Protein AF-A0AAD9ZYX7-F1 (afdb_monomer_lite)

Foldseek 3Di:
DDFPQDDPNATPDPDDDDPVNCVVLVVVLVVVLVVCVPPPDDPVRSVVVNVVCVVVSVCVRCVPPDDDDD

Organism: NCBI:txid43782

pLDDT: mean 82.01, std 8.67, range [44.78, 92.25]

Radius of gyration: 15.01 Å; chains: 1; bounding box: 33×29×35 Å

Secondary structure (DSSP, 8-state):
-----EETTEE---S---GGGGHHHHHHHHHHHHHHTTS---HHHHHHHHHHHHHHHHHHHHTTSPPPP-

Sequence (70 aa):
SKNLGNYLGVPLIHGRITKETYKEIIEKTQSKLGNWKSAPLSFTGMCTLIKSVTSALPIYVMQSTKLASE

Structure (mmCIF, N/CA/C/O backbone):
data_AF-A0AAD9ZYX7-F1
#
_entry.id   AF-A0AAD9ZYX7-F1
#
loop_
_atom_site.group_PDB
_atom_site.id
_atom_site.type_symbol
_atom_site.label_atom_id
_atom_site.label_alt_id
_atom_site.label_comp_id
_atom_site.label_asym_id
_atom_site.label_entity_id
_atom_site.label_seq_id
_atom_site.pdbx_PDB_ins_code
_atom_site.Cartn_x
_atom_site.Cartn_y
_atom_site.Cartn_z
_atom_site.occupancy
_atom_site.B_iso_or_equiv
_atom_site.auth_seq_id
_atom_site.auth_comp_id
_atom_site.auth_asym_id
_atom_site.auth_atom_id
_atom_site.pdbx_PDB_model_num
ATOM 1 N N . SER A 1 1 ? -18.965 -7.271 20.225 1.00 44.78 1 SER A N 1
ATOM 2 C CA . SER A 1 1 ? -19.460 -7.295 18.837 1.00 44.78 1 SER A CA 1
ATOM 3 C C . SER A 1 1 ? -18.335 -7.817 17.959 1.00 44.78 1 SER A C 1
ATOM 5 O O . SER A 1 1 ? -17.279 -7.199 17.929 1.00 44.78 1 SER A O 1
ATOM 7 N N . LYS A 1 2 ? -18.477 -9.036 17.426 1.00 56.75 2 LYS A N 1
ATOM 8 C CA . LYS A 1 2 ? -17.436 -9.744 16.661 1.00 56.75 2 LYS A CA 1
ATOM 9 C C . LYS A 1 2 ? -17.377 -9.145 15.252 1.00 56.75 2 LYS A C 1
ATOM 11 O O . LYS A 1 2 ? -18.424 -8.964 14.644 1.00 56.75 2 LYS A O 1
ATOM 16 N N . ASN A 1 3 ? -16.176 -8.815 14.779 1.00 66.31 3 ASN A N 1
ATOM 17 C CA . ASN A 1 3 ? -15.923 -8.253 13.448 1.00 66.31 3 ASN A CA 1
ATOM 18 C C . ASN A 1 3 ? -16.727 -8.992 12.361 1.00 66.31 3 ASN A C 1
ATOM 20 O O . ASN A 1 3 ? -16.756 -10.222 12.367 1.00 66.31 3 ASN A O 1
ATOM 24 N N . LEU A 1 4 ? -17.343 -8.259 11.427 1.00 78.19 4 LEU A N 1
ATOM 25 C CA . LEU A 1 4 ? -18.238 -8.807 10.391 1.00 78.19 4 LEU A CA 1
ATOM 26 C C . LEU A 1 4 ? -17.491 -9.575 9.276 1.00 78.19 4 LEU A C 1
ATOM 28 O O . LEU A 1 4 ? -18.086 -9.948 8.269 1.00 78.19 4 LEU A O 1
ATOM 32 N N . GLY A 1 5 ? -16.193 -9.834 9.457 1.00 81.25 5 GLY A N 1
ATOM 33 C CA . GLY A 1 5 ? -15.333 -10.491 8.477 1.00 81.25 5 GLY A CA 1
ATOM 34 C C . GLY A 1 5 ? -14.910 -9.571 7.330 1.00 81.25 5 GLY A C 1
ATOM 35 O O . GLY A 1 5 ? -15.088 -8.355 7.385 1.00 81.25 5 GLY A O 1
ATOM 36 N N . ASN A 1 6 ? -14.324 -10.171 6.293 1.00 81.88 6 ASN A N 1
ATOM 37 C CA . ASN A 1 6 ? -13.888 -9.474 5.085 1.00 81.88 6 ASN A CA 1
ATOM 38 C C . ASN A 1 6 ? -14.863 -9.772 3.941 1.00 81.88 6 ASN A C 1
ATOM 40 O O . ASN A 1 6 ? -15.103 -10.935 3.623 1.00 81.88 6 ASN A O 1
ATOM 44 N N . TYR A 1 7 ? -15.372 -8.732 3.285 1.00 85.69 7 TYR A N 1
ATOM 45 C CA . TYR A 1 7 ? -16.180 -8.840 2.073 1.00 85.69 7 TYR A CA 1
ATOM 46 C C . TYR A 1 7 ? -15.385 -8.320 0.879 1.00 85.69 7 TYR A C 1
ATOM 48 O O . TYR A 1 7 ? -14.882 -7.201 0.907 1.00 85.69 7 TYR A O 1
ATOM 56 N N . LEU A 1 8 ? -15.215 -9.150 -0.157 1.00 85.88 8 LEU A N 1
ATOM 57 C CA . LEU A 1 8 ? -14.397 -8.829 -1.341 1.00 85.88 8 LEU A CA 1
ATOM 58 C C . LEU A 1 8 ? -12.976 -8.328 -0.996 1.00 85.88 8 LEU A C 1
ATOM 60 O O . LEU A 1 8 ? -12.403 -7.484 -1.688 1.00 85.88 8 LEU A O 1
ATOM 64 N N . GLY A 1 9 ? -12.408 -8.842 0.101 1.00 80.62 9 GLY A N 1
ATOM 65 C CA . GLY A 1 9 ? -11.084 -8.457 0.598 1.00 80.62 9 GLY A CA 1
ATOM 66 C C . GLY A 1 9 ? -11.031 -7.134 1.371 1.00 80.62 9 GLY A C 1
ATOM 67 O O . GLY A 1 9 ? -9.933 -6.714 1.737 1.00 80.62 9 GLY A O 1
ATOM 68 N N . VAL A 1 10 ? -12.181 -6.505 1.632 1.00 83.00 10 VAL A N 1
ATOM 69 C CA . VAL A 1 10 ? -12.334 -5.286 2.437 1.00 83.00 10 VAL A CA 1
ATOM 70 C C . VAL A 1 10 ? -12.944 -5.650 3.796 1.00 83.00 10 VAL A C 1
ATOM 72 O O . VAL A 1 10 ? -13.957 -6.354 3.830 1.00 83.00 10 VAL A O 1
ATOM 75 N N . PRO A 1 11 ? -12.361 -5.212 4.926 1.00 81.62 11 PRO A N 1
ATOM 76 C CA . PRO A 1 11 ? -12.929 -5.489 6.239 1.00 81.62 11 PRO A CA 1
ATOM 77 C C . PRO A 1 11 ? -14.281 -4.791 6.406 1.00 81.62 11 PRO A C 1
ATOM 79 O O . PRO A 1 11 ? -14.407 -3.582 6.211 1.00 81.62 11 PRO A O 1
ATOM 82 N N . LEU A 1 12 ? -15.299 -5.555 6.803 1.00 82.50 12 LEU A N 1
ATOM 83 C CA . LEU A 1 12 ? -16.606 -5.024 7.168 1.00 82.50 12 LEU A CA 1
ATOM 84 C C . LEU A 1 12 ? -16.534 -4.468 8.593 1.00 82.50 12 LEU A C 1
ATOM 86 O O . LEU A 1 12 ? -16.635 -5.187 9.593 1.00 82.50 12 LEU A O 1
ATOM 90 N N . ILE A 1 13 ? -16.316 -3.159 8.686 1.00 78.62 13 ILE A N 1
ATOM 91 C CA . ILE A 1 13 ? -16.108 -2.473 9.959 1.00 78.62 13 ILE A CA 1
ATOM 92 C C . ILE A 1 13 ? -17.460 -2.015 10.514 1.00 78.62 13 ILE A C 1
ATOM 94 O O . ILE A 1 13 ? -18.119 -1.149 9.948 1.00 78.62 13 ILE A O 1
ATOM 98 N N . HIS A 1 14 ? -17.860 -2.580 11.653 1.00 75.38 14 HIS A N 1
ATOM 99 C CA . HIS A 1 14 ? -19.059 -2.173 12.403 1.00 75.38 14 HIS A CA 1
ATOM 100 C C . HIS A 1 14 ? -18.734 -1.246 13.593 1.00 75.38 14 HIS A C 1
ATOM 102 O O . HIS A 1 14 ? -19.615 -0.860 14.355 1.00 75.38 14 HIS A O 1
ATOM 108 N N . GLY A 1 15 ? -17.452 -0.935 13.801 1.00 77.31 15 GLY A N 1
ATOM 109 C CA . GLY A 1 15 ? -16.956 -0.179 14.950 1.00 77.31 15 GLY A CA 1
ATOM 110 C C . GLY A 1 15 ? -16.059 0.992 14.556 1.00 77.31 15 GLY A C 1
ATOM 111 O O . GLY A 1 15 ? -16.061 1.454 13.418 1.00 77.31 15 GLY A O 1
ATOM 112 N N . ARG A 1 16 ? -15.270 1.481 15.515 1.00 79.25 16 ARG A N 1
ATOM 113 C CA . ARG A 1 16 ? -14.304 2.557 15.275 1.00 79.25 16 ARG A CA 1
ATOM 114 C C . ARG A 1 16 ? -13.155 2.055 14.400 1.00 79.25 16 ARG A C 1
ATOM 116 O O . ARG A 1 16 ? -12.548 1.034 14.707 1.00 79.25 16 ARG A O 1
ATOM 123 N N . ILE A 1 17 ? -12.826 2.819 13.364 1.00 80.50 17 ILE A N 1
ATOM 124 C CA . ILE A 1 17 ? -11.650 2.575 12.527 1.00 80.50 17 ILE A CA 1
ATOM 125 C C . ILE A 1 17 ? -10.398 3.002 13.294 1.00 80.50 17 ILE A C 1
ATOM 127 O O . ILE A 1 17 ? -10.326 4.127 13.798 1.00 80.50 17 ILE A O 1
ATOM 131 N N . THR A 1 18 ? -9.411 2.114 13.378 1.00 82.62 18 THR A N 1
ATOM 132 C CA . THR A 1 18 ? -8.105 2.391 13.988 1.00 82.62 18 THR A CA 1
ATOM 133 C C . THR A 1 18 ? -6.983 2.172 12.977 1.00 82.62 18 THR A C 1
ATOM 135 O O . THR A 1 18 ? -7.204 1.701 11.861 1.00 82.62 1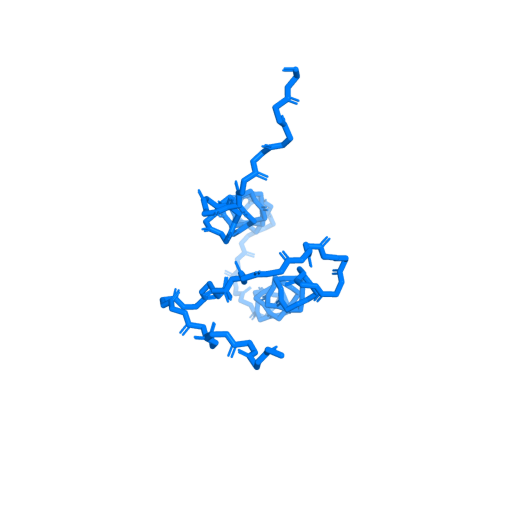8 THR A O 1
ATOM 138 N N . LYS A 1 19 ? -5.747 2.517 13.354 1.00 82.00 19 LYS A N 1
ATOM 139 C CA . LYS A 1 19 ? -4.573 2.278 12.501 1.00 82.00 19 LYS A CA 1
ATOM 140 C C . LYS A 1 19 ? -4.383 0.786 12.215 1.00 82.00 19 LYS A C 1
ATOM 142 O O . LYS A 1 19 ? -3.995 0.427 11.107 1.00 82.00 19 LYS A O 1
ATOM 147 N N . GLU A 1 20 ? -4.706 -0.080 13.177 1.00 82.69 20 GLU A N 1
ATOM 148 C CA . GLU A 1 20 ? -4.623 -1.533 13.009 1.00 82.69 20 GLU A CA 1
ATOM 149 C C . GLU A 1 20 ? -5.553 -2.043 11.905 1.00 82.69 20 GLU A C 1
ATOM 151 O O . GLU A 1 20 ? -5.199 -2.994 11.215 1.00 82.69 20 GLU A O 1
ATOM 156 N N . THR A 1 21 ? -6.695 -1.382 11.677 1.00 80.56 21 THR A N 1
ATOM 157 C CA . THR A 1 21 ? -7.649 -1.762 10.622 1.00 80.56 21 THR A CA 1
ATOM 158 C C . THR A 1 21 ? -7.023 -1.713 9.226 1.00 80.56 21 THR A C 1
ATOM 160 O O . THR A 1 21 ? -7.381 -2.500 8.355 1.00 80.56 21 THR A O 1
ATOM 163 N N . TYR A 1 22 ? -6.050 -0.822 9.0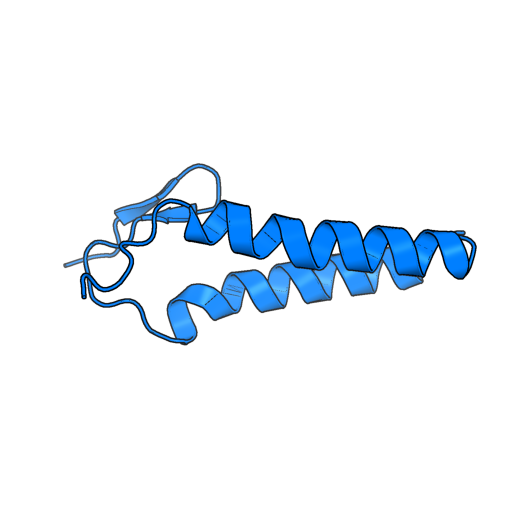16 1.00 81.69 22 TYR A N 1
ATOM 164 C CA . TYR A 1 22 ? -5.373 -0.639 7.731 1.00 81.69 22 TYR A CA 1
ATOM 165 C C . TYR A 1 22 ? -4.004 -1.325 7.646 1.00 81.69 22 TYR A C 1
ATOM 167 O O . TYR A 1 22 ? -3.371 -1.298 6.590 1.00 81.69 22 TYR A O 1
ATOM 175 N N . LYS A 1 23 ? -3.545 -1.980 8.721 1.00 86.50 23 LYS A N 1
ATOM 176 C CA . LYS A 1 23 ? -2.244 -2.666 8.755 1.00 86.50 23 LYS A CA 1
ATOM 177 C C . LYS A 1 23 ? -2.140 -3.751 7.678 1.00 86.50 23 LYS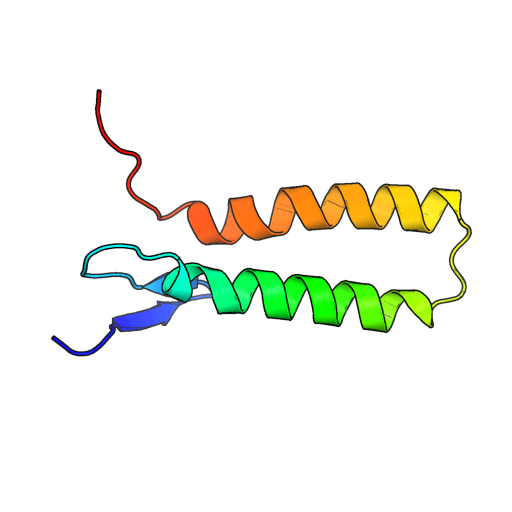 A C 1
ATOM 179 O O . LYS A 1 23 ? -1.132 -3.825 6.982 1.00 86.50 23 LYS A O 1
ATOM 184 N N . GLU A 1 24 ? -3.216 -4.505 7.467 1.00 82.00 24 GLU A N 1
ATOM 185 C CA . GLU A 1 24 ? -3.293 -5.548 6.436 1.00 82.00 24 GLU A CA 1
ATOM 186 C C . GLU A 1 24 ? -3.078 -4.984 5.015 1.00 82.00 24 GLU A C 1
ATOM 188 O O . GLU A 1 24 ? -2.480 -5.638 4.160 1.00 82.00 24 GLU A O 1
ATOM 193 N N . ILE A 1 25 ? -3.514 -3.747 4.745 1.00 84.69 25 ILE A N 1
ATOM 194 C CA . ILE A 1 25 ? -3.312 -3.089 3.442 1.00 84.69 25 ILE A CA 1
ATOM 195 C C . ILE A 1 25 ? -1.829 -2.801 3.218 1.00 84.69 25 ILE A C 1
ATOM 197 O O . ILE A 1 25 ? -1.307 -3.021 2.121 1.00 84.69 25 ILE A O 1
ATOM 201 N N . ILE A 1 26 ? -1.147 -2.314 4.257 1.00 87.38 26 ILE A N 1
ATOM 202 C CA . ILE A 1 26 ? 0.285 -2.009 4.209 1.00 87.38 26 ILE A CA 1
ATOM 203 C C . ILE A 1 26 ? 1.068 -3.295 3.941 1.00 87.38 26 ILE A C 1
ATOM 205 O O . ILE A 1 26 ? 1.885 -3.330 3.022 1.00 87.38 26 ILE A O 1
ATOM 209 N N . GLU A 1 27 ? 0.759 -4.369 4.667 1.00 89.31 27 GLU A N 1
ATOM 210 C CA . GLU A 1 27 ? 1.397 -5.679 4.494 1.00 89.31 27 GLU A CA 1
ATOM 211 C C . GLU A 1 27 ? 1.168 -6.248 3.083 1.00 89.31 27 GLU A C 1
ATOM 213 O O . GLU A 1 27 ? 2.118 -6.672 2.420 1.00 89.31 27 GLU A O 1
ATOM 218 N N . LYS A 1 28 ? -0.063 -6.176 2.553 1.00 85.50 28 LYS A N 1
ATOM 219 C CA . LYS A 1 28 ? -0.375 -6.582 1.167 1.00 85.50 28 LYS A CA 1
ATOM 220 C C . LYS A 1 28 ? 0.396 -5.764 0.134 1.00 85.50 28 LYS A C 1
ATOM 222 O O . LYS A 1 28 ? 0.862 -6.314 -0.865 1.00 85.50 28 LYS A O 1
ATOM 227 N N . THR A 1 29 ? 0.534 -4.460 0.363 1.00 85.69 29 THR A N 1
ATOM 228 C CA . THR A 1 29 ? 1.270 -3.558 -0.533 1.00 85.69 29 THR A CA 1
ATOM 229 C C . THR A 1 29 ? 2.758 -3.904 -0.532 1.00 85.69 29 THR A C 1
ATOM 231 O O . THR A 1 29 ? 3.349 -4.079 -1.596 1.00 85.69 29 THR A O 1
ATOM 234 N N . GLN A 1 30 ? 3.352 -4.100 0.648 1.00 88.81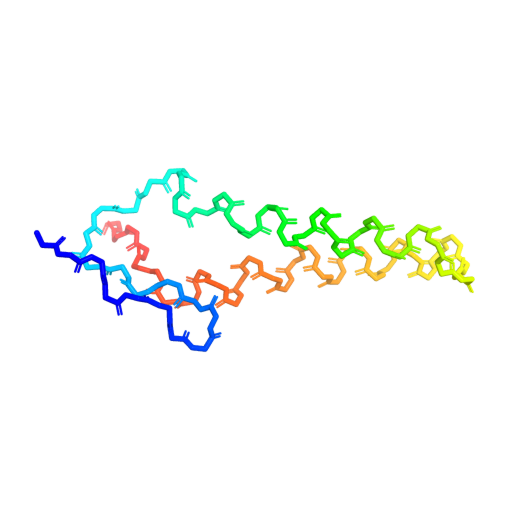 30 GLN A N 1
ATOM 235 C CA . GLN A 1 30 ? 4.750 -4.511 0.800 1.00 88.81 30 GLN A CA 1
ATOM 236 C C . GLN A 1 30 ? 5.027 -5.885 0.181 1.00 88.81 30 GLN A C 1
ATOM 238 O O . GLN A 1 30 ? 6.030 -6.047 -0.509 1.00 88.81 30 GLN A O 1
ATOM 243 N N . SER A 1 31 ? 4.123 -6.852 0.356 1.00 88.88 31 SER A N 1
ATOM 244 C CA . SER A 1 31 ? 4.238 -8.175 -0.266 1.00 88.88 31 SER A CA 1
ATOM 245 C C . SER A 1 31 ? 4.234 -8.090 -1.799 1.00 88.88 31 SER A C 1
ATOM 247 O O . SER A 1 31 ? 5.109 -8.659 -2.452 1.00 88.88 31 SER A O 1
ATOM 249 N N . LYS A 1 32 ? 3.317 -7.308 -2.391 1.00 85.38 32 LYS A N 1
ATOM 250 C CA . LYS A 1 32 ? 3.280 -7.076 -3.848 1.00 85.38 32 LYS A CA 1
ATOM 251 C C . LYS A 1 32 ? 4.561 -6.409 -4.359 1.00 85.38 32 LYS A C 1
ATOM 253 O O . LYS A 1 32 ? 5.115 -6.859 -5.358 1.00 85.38 32 LYS A O 1
ATOM 258 N N . LEU A 1 33 ? 5.053 -5.392 -3.651 1.00 84.94 33 LEU A N 1
ATOM 259 C CA . LEU A 1 33 ? 6.310 -4.705 -3.971 1.00 84.94 33 LEU A CA 1
ATOM 260 C C . LEU A 1 33 ? 7.517 -5.651 -3.905 1.00 84.94 33 LEU A C 1
ATOM 262 O O . LEU A 1 33 ? 8.354 -5.645 -4.807 1.00 84.94 33 LEU A O 1
ATOM 266 N N . GLY A 1 34 ? 7.587 -6.491 -2.869 1.00 85.25 34 GLY A N 1
ATOM 267 C CA . GLY A 1 34 ? 8.630 -7.504 -2.712 1.00 85.25 34 GLY A CA 1
ATOM 268 C C . GLY A 1 34 ? 8.645 -8.501 -3.869 1.00 85.25 34 GLY A C 1
ATOM 269 O O . GLY A 1 34 ? 9.705 -8.776 -4.428 1.00 85.25 34 GLY A O 1
ATOM 270 N N . ASN A 1 35 ? 7.469 -8.961 -4.300 1.00 83.12 35 ASN A N 1
ATOM 271 C CA . ASN A 1 35 ? 7.347 -9.873 -5.437 1.00 83.12 35 ASN A CA 1
ATOM 272 C C . ASN A 1 35 ? 7.802 -9.220 -6.754 1.00 83.12 35 ASN A C 1
ATOM 274 O O . ASN A 1 35 ? 8.454 -9.870 -7.569 1.00 83.12 35 ASN A O 1
ATOM 278 N N . TRP A 1 36 ? 7.541 -7.927 -6.968 1.00 79.81 36 TRP A N 1
ATOM 279 C CA . TRP A 1 36 ? 7.962 -7.231 -8.195 1.00 79.81 36 TRP A CA 1
ATOM 280 C C . TRP A 1 36 ? 9.437 -6.885 -8.260 1.00 79.81 36 TRP A C 1
ATOM 282 O O . TRP A 1 36 ? 9.966 -6.733 -9.357 1.00 79.81 36 TRP A O 1
ATOM 292 N N . LYS A 1 37 ? 10.123 -6.824 -7.117 1.00 73.06 37 LYS A N 1
ATOM 293 C CA . LYS A 1 37 ? 11.584 -6.709 -7.099 1.00 73.06 37 LYS A CA 1
ATOM 294 C C . LYS A 1 37 ? 12.258 -7.870 -7.846 1.00 73.06 37 LYS A C 1
ATOM 296 O O . LYS A 1 37 ? 13.355 -7.695 -8.359 1.00 73.06 37 LYS A O 1
ATOM 301 N N . SER A 1 38 ? 11.601 -9.031 -7.920 1.00 75.62 38 SER A N 1
ATOM 302 C CA . SER A 1 38 ? 12.086 -10.206 -8.656 1.00 75.62 38 SER A CA 1
ATOM 303 C C . SER A 1 38 ? 11.675 -10.249 -10.137 1.00 75.62 38 SER A C 1
ATOM 305 O O . SER A 1 38 ? 12.168 -11.096 -10.878 1.00 75.62 38 SER A O 1
ATOM 307 N N . ALA A 1 39 ? 10.788 -9.354 -10.589 1.00 76.62 39 ALA A N 1
ATOM 308 C CA . ALA A 1 39 ? 10.298 -9.342 -11.965 1.00 76.62 39 ALA A CA 1
ATOM 309 C C . ALA A 1 39 ? 11.276 -8.608 -12.908 1.00 76.62 39 ALA A C 1
ATOM 311 O O . ALA A 1 39 ? 11.836 -7.581 -12.516 1.00 76.62 39 ALA A O 1
ATOM 312 N N . PRO A 1 40 ? 11.449 -9.060 -14.168 1.00 78.56 40 PRO A N 1
ATOM 313 C CA . PRO A 1 40 ? 12.318 -8.413 -15.154 1.00 78.56 40 PRO A CA 1
ATOM 314 C C . PRO A 1 40 ? 11.647 -7.160 -15.748 1.00 78.56 40 PRO A C 1
ATOM 316 O O . PRO A 1 40 ? 11.331 -7.096 -16.933 1.00 78.56 40 PRO A O 1
ATOM 319 N N . LEU A 1 41 ? 11.372 -6.162 -14.909 1.00 80.88 41 LEU A N 1
ATOM 320 C CA . LEU A 1 41 ? 10.807 -4.876 -15.313 1.00 80.88 41 LEU A CA 1
ATOM 321 C C . LEU A 1 41 ? 11.920 -3.838 -15.472 1.00 80.88 41 LEU A C 1
ATOM 323 O O . LEU A 1 41 ? 12.871 -3.799 -14.693 1.00 80.88 41 LEU A O 1
ATOM 327 N N . SER A 1 42 ? 11.773 -2.942 -16.450 1.00 88.69 42 SER A N 1
ATOM 328 C CA . SER A 1 42 ? 12.622 -1.751 -16.527 1.00 88.69 42 SER A CA 1
ATOM 329 C C . SER A 1 42 ? 12.384 -0.845 -15.312 1.00 88.69 42 SER A C 1
ATOM 331 O O . SER A 1 42 ? 11.291 -0.832 -14.740 1.00 88.69 4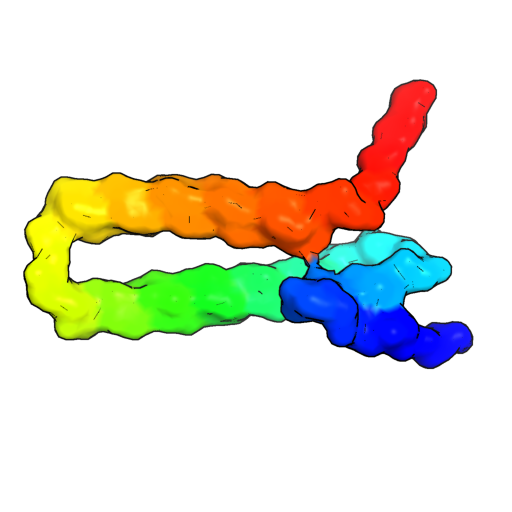2 SER A O 1
ATOM 333 N N . PHE A 1 43 ? 13.382 -0.041 -14.932 1.00 85.00 43 PHE A N 1
ATOM 334 C CA . PHE A 1 43 ? 13.272 0.876 -13.790 1.00 85.00 43 PHE A CA 1
ATOM 335 C C . PHE A 1 43 ? 12.071 1.829 -13.917 1.00 85.00 43 PHE A C 1
ATOM 337 O O . PHE A 1 43 ? 11.279 1.976 -12.988 1.00 85.00 43 PHE A O 1
ATOM 344 N N . THR A 1 44 ? 11.875 2.413 -15.103 1.00 90.25 44 THR A N 1
ATOM 345 C CA . THR A 1 44 ? 10.720 3.274 -15.396 1.00 90.25 44 THR A CA 1
ATOM 346 C C . THR A 1 44 ? 9.398 2.516 -15.280 1.00 90.25 44 THR A C 1
ATOM 348 O O . THR A 1 44 ? 8.455 3.024 -14.674 1.00 90.25 44 THR A O 1
ATOM 351 N N . GLY A 1 45 ? 9.326 1.290 -15.812 1.00 88.31 45 GLY A N 1
ATOM 352 C CA . GLY A 1 45 ? 8.133 0.446 -15.710 1.00 88.31 45 GLY A CA 1
ATOM 353 C C . GLY A 1 45 ? 7.788 0.102 -14.260 1.00 88.31 45 GLY A C 1
ATOM 354 O O . GLY A 1 45 ? 6.628 0.192 -13.861 1.00 88.31 45 GLY A O 1
ATOM 355 N N . MET A 1 46 ? 8.803 -0.198 -13.448 1.00 87.25 46 MET A N 1
ATOM 356 C CA . MET A 1 46 ? 8.649 -0.451 -12.018 1.00 87.25 46 MET A CA 1
ATOM 357 C C . MET A 1 46 ? 8.129 0.791 -11.283 1.00 87.25 46 MET A C 1
ATOM 359 O O . MET A 1 46 ? 7.136 0.697 -10.568 1.00 87.25 46 MET A O 1
ATOM 363 N N . CYS A 1 47 ? 8.721 1.968 -11.503 1.00 89.62 47 CYS A N 1
ATOM 364 C CA . CYS A 1 47 ? 8.260 3.221 -10.895 1.00 89.62 47 CYS A CA 1
ATOM 365 C C . CYS A 1 47 ? 6.794 3.534 -11.229 1.00 89.62 47 CYS A C 1
ATOM 367 O O . CYS A 1 47 ? 6.028 3.920 -10.344 1.00 89.62 47 CYS A O 1
ATOM 369 N N . THR A 1 48 ? 6.385 3.351 -12.485 1.00 92.25 48 THR A N 1
ATOM 370 C CA . THR A 1 48 ? 4.994 3.557 -12.915 1.00 92.25 48 THR A CA 1
ATOM 371 C C . THR A 1 48 ? 4.045 2.562 -12.250 1.00 92.25 48 THR A C 1
ATOM 373 O O . THR A 1 48 ? 3.005 2.966 -11.727 1.00 92.25 48 THR A O 1
ATOM 376 N N . LEU A 1 49 ? 4.417 1.280 -12.196 1.00 88.19 49 LEU A N 1
ATOM 377 C CA . LEU A 1 49 ? 3.611 0.239 -11.556 1.00 88.19 49 LEU A CA 1
ATOM 378 C C . LEU A 1 49 ? 3.440 0.496 -10.052 1.00 88.19 49 LEU A C 1
ATOM 380 O O . LEU A 1 49 ? 2.323 0.440 -9.538 1.00 88.19 49 LEU A O 1
ATOM 384 N N . ILE A 1 50 ? 4.529 0.844 -9.358 1.00 89.88 50 ILE A N 1
ATOM 385 C CA . ILE A 1 50 ? 4.514 1.188 -7.930 1.00 89.88 50 ILE A CA 1
ATOM 386 C C . ILE A 1 50 ? 3.561 2.352 -7.676 1.00 89.88 50 ILE A C 1
ATOM 388 O O . ILE A 1 50 ? 2.708 2.254 -6.792 1.00 89.88 50 ILE A O 1
ATOM 392 N N . LYS A 1 51 ? 3.664 3.431 -8.460 1.00 90.75 51 LYS A N 1
ATOM 393 C CA . LYS A 1 51 ? 2.766 4.588 -8.344 1.00 90.75 51 LYS A CA 1
ATOM 394 C C . LYS A 1 51 ? 1.307 4.189 -8.548 1.00 90.75 51 LYS A C 1
ATOM 396 O O . LYS A 1 51 ? 0.473 4.542 -7.721 1.00 90.75 51 LYS A O 1
ATOM 401 N N . SER A 1 52 ? 1.016 3.426 -9.602 1.00 91.50 52 SER A N 1
ATOM 402 C CA . SER A 1 52 ? -0.349 3.007 -9.934 1.00 91.50 52 SER A CA 1
ATOM 403 C C . SER A 1 52 ? -0.980 2.120 -8.862 1.00 91.50 52 SER A C 1
ATOM 405 O O . SER A 1 52 ? -2.174 2.234 -8.603 1.00 91.50 52 SER A O 1
ATOM 407 N N . VAL A 1 53 ? -0.218 1.210 -8.254 1.00 88.38 53 VAL A N 1
ATOM 408 C CA . VAL A 1 53 ? -0.780 0.272 -7.273 1.00 88.38 53 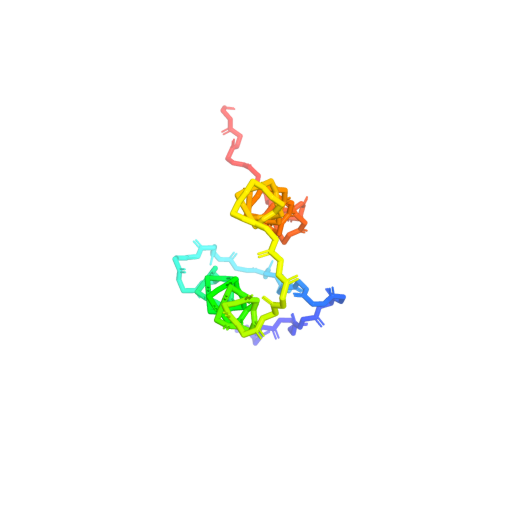VAL A CA 1
ATOM 409 C C . VAL A 1 53 ? -0.842 0.867 -5.873 1.00 88.38 53 VAL A C 1
ATOM 411 O O . VAL A 1 53 ? -1.817 0.631 -5.160 1.00 88.38 53 VAL A O 1
ATOM 414 N N . THR A 1 54 ? 0.142 1.686 -5.496 1.00 88.38 54 THR A N 1
ATOM 415 C CA . THR A 1 54 ? 0.142 2.372 -4.194 1.00 88.38 54 THR A CA 1
ATOM 416 C C . THR A 1 54 ? -0.994 3.392 -4.096 1.00 88.38 54 THR A C 1
ATOM 418 O O . THR A 1 54 ? -1.495 3.622 -3.001 1.00 88.38 54 THR A O 1
ATOM 421 N N . SER A 1 55 ? -1.448 3.968 -5.216 1.00 89.88 55 SER A N 1
ATOM 422 C CA . SER A 1 55 ? -2.639 4.823 -5.238 1.00 89.88 55 SER A CA 1
ATOM 423 C C . SER A 1 55 ? -3.941 4.015 -5.223 1.00 89.88 55 SER A C 1
ATOM 425 O O . SER A 1 55 ? -4.824 4.306 -4.424 1.00 89.88 55 SER A O 1
ATOM 427 N N . ALA A 1 56 ? -4.069 2.977 -6.056 1.00 90.75 56 ALA A N 1
ATOM 428 C CA . ALA A 1 56 ? -5.334 2.258 -6.229 1.00 90.75 56 ALA A CA 1
ATOM 429 C C . ALA A 1 56 ? -5.729 1.363 -5.038 1.00 90.75 56 ALA A C 1
ATOM 431 O O . ALA A 1 56 ? -6.908 1.289 -4.690 1.00 90.75 56 ALA A O 1
ATOM 432 N N . LEU A 1 57 ? -4.770 0.682 -4.397 1.00 88.00 57 LEU A N 1
ATOM 433 C CA . LEU A 1 57 ? -5.048 -0.240 -3.284 1.00 88.00 57 LEU A CA 1
ATOM 434 C C . LEU A 1 57 ? -5.742 0.418 -2.080 1.00 88.00 57 LEU A C 1
ATOM 436 O O . LEU A 1 57 ? -6.793 -0.085 -1.675 1.00 88.00 57 LEU A O 1
ATOM 440 N N . PRO A 1 58 ? -5.208 1.503 -1.485 1.00 85.75 58 PRO A N 1
ATOM 441 C CA . PRO A 1 58 ? -5.864 2.142 -0.350 1.00 85.75 58 PRO A CA 1
ATOM 442 C C . PRO A 1 58 ? -7.228 2.718 -0.737 1.00 85.75 58 PRO A C 1
ATOM 444 O O . PRO A 1 58 ? -8.165 2.585 0.043 1.00 85.75 58 PRO A O 1
ATOM 447 N N . ILE A 1 59 ? -7.378 3.266 -1.951 1.00 88.75 59 ILE A N 1
ATOM 448 C CA . ILE A 1 59 ? -8.664 3.781 -2.450 1.00 88.75 59 ILE A CA 1
ATOM 449 C C . ILE A 1 59 ? -9.726 2.675 -2.460 1.00 88.75 59 ILE A C 1
ATOM 451 O O . ILE A 1 59 ? -10.813 2.874 -1.925 1.00 88.75 59 ILE A O 1
ATOM 455 N N . TYR A 1 60 ? -9.407 1.495 -3.001 1.00 89.00 60 TYR A N 1
ATOM 456 C CA . TYR A 1 60 ? -10.348 0.372 -3.045 1.00 89.00 60 TYR A CA 1
ATOM 457 C C . TYR A 1 60 ? -10.780 -0.086 -1.649 1.00 89.00 60 TYR A C 1
ATOM 459 O O . TYR A 1 60 ? -11.955 -0.352 -1.416 1.00 89.00 60 TYR A O 1
ATOM 467 N N . VAL A 1 61 ? -9.849 -0.173 -0.699 1.00 84.12 61 VAL A N 1
ATOM 468 C CA . VAL A 1 61 ? -10.181 -0.670 0.644 1.00 84.12 61 VAL A CA 1
ATOM 469 C C . VAL A 1 61 ? -10.904 0.388 1.482 1.00 84.12 61 VAL A C 1
ATOM 471 O O . VAL A 1 61 ? -11.753 0.048 2.299 1.00 84.12 61 VAL A O 1
ATOM 474 N N . MET A 1 62 ? -10.614 1.672 1.269 1.00 85.94 62 MET A N 1
ATOM 475 C CA . MET A 1 62 ? -11.247 2.779 1.993 1.00 85.94 62 MET A CA 1
ATOM 476 C C . MET A 1 62 ? -12.551 3.264 1.344 1.00 85.94 62 MET A C 1
ATOM 478 O O . MET A 1 62 ? -13.210 4.129 1.914 1.00 85.94 62 MET A O 1
ATOM 482 N N . GLN A 1 63 ? -12.969 2.707 0.200 1.00 85.56 63 GLN A N 1
ATOM 483 C CA . GLN A 1 63 ? -14.190 3.125 -0.509 1.00 85.56 63 GLN A CA 1
ATOM 484 C C . GLN A 1 63 ? -15.465 3.015 0.345 1.00 85.56 63 GLN A C 1
ATOM 486 O O . GLN A 1 63 ? -16.414 3.767 0.150 1.00 85.56 63 GLN A O 1
ATOM 491 N N . SER A 1 64 ? -15.491 2.075 1.293 1.00 79.38 64 SER A N 1
ATOM 492 C CA . SER A 1 64 ? -16.612 1.836 2.207 1.00 79.38 64 SER A CA 1
ATOM 493 C C . SER A 1 64 ? -16.427 2.503 3.572 1.00 79.38 64 SER A C 1
ATOM 495 O O . SER A 1 64 ? -17.237 2.298 4.476 1.00 79.38 64 SER A O 1
ATOM 497 N N . THR A 1 65 ? -15.352 3.273 3.757 1.00 80.94 65 THR A N 1
ATOM 498 C CA . THR A 1 65 ? -15.084 3.983 5.004 1.00 80.94 65 THR A CA 1
ATOM 499 C C . THR A 1 65 ? -15.918 5.256 5.069 1.00 80.94 65 THR A C 1
ATOM 501 O O . THR A 1 65 ? -15.873 6.099 4.176 1.00 80.94 65 THR A O 1
ATOM 504 N N . LYS A 1 66 ? -16.640 5.436 6.179 1.00 78.19 66 LYS A N 1
ATOM 505 C CA . LYS A 1 66 ? -17.319 6.698 6.475 1.00 78.19 66 LYS A CA 1
ATOM 506 C C . LYS A 1 66 ? -16.275 7.801 6.683 1.00 78.19 66 LYS A C 1
ATOM 508 O O . LYS A 1 66 ? -15.480 7.731 7.621 1.00 78.19 66 LYS A O 1
ATOM 513 N N . LEU A 1 67 ? -16.291 8.810 5.817 1.00 76.50 67 LEU A N 1
ATOM 514 C CA . LEU A 1 67 ? -15.536 10.044 6.015 1.00 76.50 67 LEU A CA 1
ATOM 515 C C . LEU A 1 67 ? -16.134 10.808 7.204 1.00 76.50 67 LEU A C 1
ATOM 517 O O . LEU A 1 67 ? -17.348 10.766 7.423 1.00 76.50 67 LEU A O 1
ATOM 521 N N . ALA A 1 68 ? -15.290 11.467 7.998 1.00 70.19 68 ALA A N 1
ATOM 522 C CA . ALA A 1 68 ? -15.786 12.374 9.024 1.00 70.19 68 ALA A CA 1
ATOM 523 C C . ALA A 1 68 ? -16.590 13.479 8.322 1.00 70.19 68 ALA A C 1
ATOM 525 O O . ALA A 1 68 ? -16.080 14.112 7.403 1.00 70.19 68 ALA A O 1
ATOM 526 N N . SER A 1 69 ? -17.857 13.639 8.700 1.00 68.50 69 SER A N 1
ATOM 527 C CA . SER A 1 69 ? -18.665 14.774 8.262 1.00 68.50 69 SER A CA 1
ATOM 528 C C . SER A 1 69 ? -18.117 16.033 8.927 1.00 68.50 69 SER A C 1
ATOM 530 O O . SER A 1 69 ? -17.961 16.024 10.152 1.00 68.50 69 SER A O 1
ATOM 532 N N . GLU A 1 70 ? -17.814 17.056 8.127 1.00 49.75 70 GLU A N 1
ATOM 533 C CA . GLU A 1 70 ? -17.626 18.432 8.611 1.00 49.75 70 GLU A CA 1
ATOM 534 C C . GLU A 1 70 ? -18.905 18.972 9.263 1.00 49.75 70 GLU A C 1
ATOM 536 O O . GLU A 1 70 ? -20.012 18.580 8.816 1.00 49.75 70 GLU A O 1
#